Protein AF-A0A4Y2P5L2-F1 (afdb_monomer)

InterPro domains:
  IPR036397 Ribonuclease H superfamily [G3DSA:3.30.420.10] (77-124)
  IPR052709 Transposase-Methyltransferase Hybrid [PTHR46060] (3-117)

Nearest PDB structures (foldseek):
  5hoo-assembly1_B  TM=6.769E-01  e=4.464E-05  Drosophila mauritiana
  4r79-assembly1_B  TM=6.889E-01  e=8.439E-05  Drosophila mauritiana
  3hos-assembly1_B  TM=6.940E-01  e=1.160E-04  Drosophila mauritiana
  3hot-assembly1_A  TM=6.238E-01  e=1.595E-04  Drosophila mauritiana
  7s03-assembly1_A-2  TM=6.263E-01  e=5.348E-04  Homo sapiens

Solvent-accessible surface area (backbone atoms only — not comparable to full-atom values): 8299 Å² total; per-residue (Å²): 139,62,67,67,65,54,52,56,50,38,50,74,70,71,47,78,76,81,71,77,71,82,69,92,64,86,71,82,75,74,57,65,65,61,54,46,53,52,39,72,74,40,79,82,67,47,56,63,57,52,14,62,77,68,75,44,58,45,65,58,45,54,54,48,33,54,75,71,72,52,72,94,71,79,82,79,89,69,99,69,90,73,51,76,65,53,52,50,54,52,52,52,50,52,53,50,54,55,54,48,47,72,76,41,76,50,75,86,72,65,83,86,86,83,91,78,87,81,79,84,80,78,80,80,127

Radius of gyration: 29.63 Å; Cα contacts (8 Å, |Δi|>4): 37; chains: 1; bounding box: 70×53×73 Å

Mean predicted aligned error: 15.17 Å

Secondary structure (DSSP, 8-state):
--HHHHHHHHHHTT----S------------HHHHHHHHHH-TT--HHHHHHHTT--HHHHHHHHHHTT----PPPP-SSPPPHHHHHHHHHHHHHHHHHHHHS-GGGG----------------

Sequence (125 aa):
MIKVKVWFRKFKAGNFDIEVEPRSDRYIEVDCEQLKQIIDQDRNVSARTIALELDVCQKTIVDALKRINLTFMFNRWVPHELTAEDKLKRKAACLALFRDQRKEKIVDRIVTYDENMGVLQQYKS

Organism: Araneus ventricosus (NCBI:txid182803)

Foldseek 3Di:
DPVVVVVVVCVVVVNPDPDDDPPPDPPPDDDLVVLVVVCVVPVPDDLVNVCVVSVHDSVSSVVSCVVVVHDRDDDDDDPDDDDPVRVVVVVVVVVVVVVVCVVDVVVVVDDDDDDDDDDDDDPDD

pLDDT: mean 81.8, std 13.08, range [44.75, 97.56]

Structure (mmCIF, N/CA/C/O backbone):
data_AF-A0A4Y2P5L2-F1
#
_entry.id   AF-A0A4Y2P5L2-F1
#
loop_
_atom_site.group_PDB
_atom_site.id
_atom_site.type_symbol
_atom_site.label_atom_id
_atom_site.label_alt_id
_atom_site.label_comp_id
_atom_site.label_asym_id
_atom_site.label_entity_id
_atom_site.label_seq_id
_atom_site.pdbx_PDB_ins_code
_atom_site.Cartn_x
_atom_site.Cartn_y
_atom_site.Cartn_z
_atom_site.occupancy
_atom_site.B_iso_or_equiv
_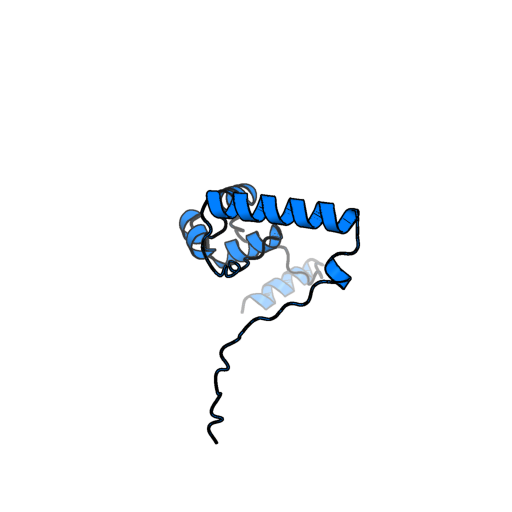atom_site.auth_seq_id
_atom_site.auth_comp_id
_atom_site.auth_asym_id
_atom_site.auth_atom_id
_atom_site.pdbx_PDB_model_num
ATOM 1 N N . MET A 1 1 ? -34.519 -10.231 37.744 1.00 47.19 1 MET A N 1
ATOM 2 C CA . MET A 1 1 ? -35.998 -10.142 37.840 1.00 47.19 1 MET A CA 1
ATOM 3 C C . MET A 1 1 ? -36.578 -8.806 37.315 1.00 47.19 1 MET A C 1
ATOM 5 O O . MET A 1 1 ? -37.588 -8.342 37.826 1.00 47.19 1 MET A O 1
ATOM 9 N N . ILE A 1 2 ? -35.979 -8.171 36.289 1.00 53.56 2 ILE A N 1
ATOM 10 C CA . ILE A 1 2 ? -36.397 -6.835 35.785 1.00 53.56 2 ILE A CA 1
ATOM 11 C C . ILE A 1 2 ? -37.098 -6.918 34.411 1.00 53.56 2 ILE A C 1
ATOM 13 O O . ILE A 1 2 ? -37.999 -6.135 34.132 1.00 53.56 2 ILE A O 1
ATOM 17 N N . LYS A 1 3 ? -36.774 -7.925 33.583 1.00 63.00 3 LYS A N 1
ATOM 18 C CA . LYS A 1 3 ? -37.297 -8.060 32.209 1.00 63.00 3 LYS A CA 1
ATOM 19 C C . LYS A 1 3 ? -38.826 -8.234 32.141 1.00 63.00 3 LYS A C 1
ATOM 21 O O . LYS A 1 3 ? -39.470 -7.546 31.361 1.00 63.00 3 LYS A O 1
ATOM 26 N N . VAL A 1 4 ? -39.419 -9.076 32.996 1.00 70.88 4 VAL A N 1
ATOM 27 C CA . VAL A 1 4 ? -40.869 -9.383 32.963 1.00 70.88 4 VAL A CA 1
ATOM 28 C C . VAL A 1 4 ? -41.731 -8.143 33.237 1.00 70.88 4 VAL A C 1
ATOM 30 O O . VAL A 1 4 ? -42.724 -7.920 32.553 1.00 70.88 4 VAL A O 1
ATOM 33 N N . LYS A 1 5 ? -41.327 -7.289 34.190 1.00 77.06 5 LYS A N 1
ATOM 34 C CA . LYS A 1 5 ? -42.076 -6.067 34.535 1.00 77.06 5 LYS A CA 1
ATOM 35 C C . LYS A 1 5 ? -42.071 -5.031 33.406 1.00 77.06 5 LYS A C 1
ATOM 37 O O . LYS A 1 5 ? -43.059 -4.323 33.238 1.00 77.06 5 LYS A O 1
ATOM 42 N N . VAL A 1 6 ? -40.979 -4.936 32.645 1.00 77.19 6 VAL A N 1
ATOM 43 C CA . VAL A 1 6 ? -40.849 -3.999 31.516 1.00 77.19 6 VAL A CA 1
ATOM 44 C C . VAL A 1 6 ? -41.720 -4.448 30.344 1.00 77.19 6 VAL A C 1
ATOM 46 O O . VAL A 1 6 ? -42.503 -3.651 29.833 1.00 77.19 6 VAL A O 1
ATOM 49 N N . TRP A 1 7 ? -41.661 -5.733 29.985 1.00 80.00 7 TRP A N 1
ATOM 50 C CA . TRP A 1 7 ? -42.497 -6.298 28.921 1.00 80.00 7 TRP A CA 1
ATOM 51 C C . TRP A 1 7 ? -43.989 -6.202 29.243 1.00 80.00 7 TRP A C 1
ATOM 53 O O . TRP A 1 7 ? -44.769 -5.762 28.405 1.00 80.00 7 TRP A O 1
ATOM 63 N N . PHE A 1 8 ? -44.386 -6.495 30.486 1.00 81.31 8 PHE A N 1
ATOM 64 C CA . PHE A 1 8 ? -45.785 -6.372 30.905 1.00 81.31 8 PHE A CA 1
ATOM 65 C C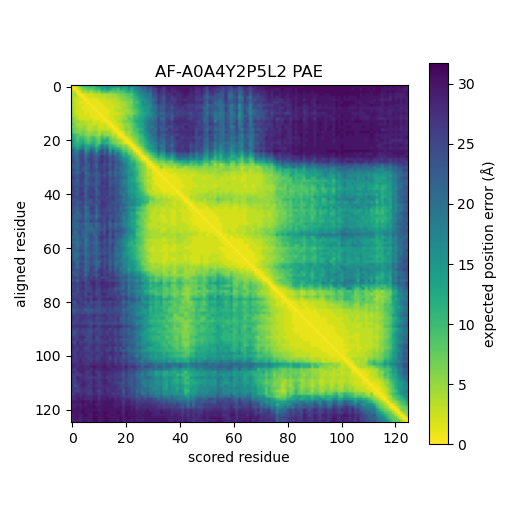 . PHE A 1 8 ? -46.329 -4.937 30.771 1.00 81.31 8 PHE A C 1
ATOM 67 O O . PHE A 1 8 ? -47.489 -4.740 30.416 1.00 81.31 8 PHE A O 1
ATOM 74 N N . ARG A 1 9 ? -45.488 -3.919 31.010 1.00 83.25 9 ARG A N 1
ATOM 75 C CA . ARG A 1 9 ? -45.854 -2.507 30.803 1.00 83.25 9 ARG A CA 1
ATOM 76 C C . ARG A 1 9 ? -45.968 -2.143 29.322 1.00 83.25 9 ARG A C 1
ATOM 78 O O . ARG A 1 9 ? -46.928 -1.467 28.969 1.00 83.25 9 ARG A O 1
ATOM 85 N N . LYS A 1 10 ? -45.040 -2.602 28.470 1.00 81.12 10 LYS A N 1
ATOM 86 C CA . LYS A 1 10 ? -45.089 -2.360 27.014 1.00 81.12 10 LYS A CA 1
ATOM 87 C C . LYS A 1 10 ? -46.356 -2.951 26.386 1.00 81.12 10 LYS A C 1
ATOM 89 O O . LYS A 1 10 ? -47.080 -2.231 25.705 1.00 81.12 10 LYS A O 1
ATOM 94 N N . PHE A 1 11 ? -46.703 -4.190 26.743 1.00 83.94 11 PHE A N 1
ATOM 95 C CA . PHE A 1 11 ? -47.934 -4.828 26.269 1.00 83.94 11 PHE A CA 1
ATOM 96 C C . PHE A 1 11 ? -49.204 -4.114 26.748 1.00 83.94 11 PHE A C 1
ATOM 98 O O . PHE A 1 11 ? -50.132 -3.929 25.966 1.00 83.94 11 PHE A O 1
ATOM 105 N N . LYS A 1 12 ? -49.249 -3.640 28.004 1.00 86.56 12 LYS A N 1
ATOM 106 C CA . LYS A 1 12 ? -50.377 -2.825 28.495 1.00 86.56 12 LYS A CA 1
ATOM 107 C C . LYS A 1 12 ? -50.534 -1.490 27.763 1.00 86.56 12 LYS A C 1
ATOM 109 O O . LYS A 1 12 ? -51.647 -0.984 27.692 1.00 86.56 12 LYS A O 1
ATOM 114 N N . ALA A 1 13 ? -49.445 -0.925 27.251 1.00 86.81 13 ALA A N 1
ATOM 115 C CA . ALA A 1 13 ? -49.456 0.302 26.460 1.00 86.81 13 ALA A CA 1
ATOM 116 C C . ALA A 1 13 ? -49.810 0.064 24.977 1.00 86.81 13 ALA A C 1
ATOM 118 O O . ALA A 1 13 ? -49.751 1.001 24.189 1.00 86.81 13 ALA A O 1
ATOM 119 N N . GLY A 1 14 ? -50.158 -1.171 24.587 1.00 84.81 14 GLY A N 1
ATOM 120 C CA . GLY A 1 14 ? -50.476 -1.523 23.200 1.00 84.81 14 GLY A CA 1
ATOM 121 C C . GLY A 1 14 ? -49.254 -1.582 22.279 1.00 84.81 14 GLY A C 1
ATOM 122 O O . GLY A 1 14 ? -49.414 -1.688 21.067 1.00 84.81 14 GLY A O 1
ATOM 123 N N . ASN A 1 15 ? -48.039 -1.523 22.837 1.00 78.38 15 ASN A N 1
ATOM 124 C CA . ASN A 1 15 ? -46.807 -1.703 22.085 1.00 78.38 15 ASN A CA 1
ATOM 125 C C . ASN A 1 15 ? -46.455 -3.198 22.052 1.00 78.38 15 ASN A C 1
ATOM 127 O O . ASN A 1 15 ? -45.974 -3.759 23.041 1.00 78.38 15 ASN A O 1
ATOM 131 N N . PHE A 1 16 ? -46.736 -3.821 20.909 1.00 81.88 16 PHE A N 1
ATOM 132 C CA . PHE A 1 16 ? -46.424 -5.221 20.612 1.00 81.88 16 PHE A CA 1
ATOM 133 C C . PHE A 1 16 ? -45.152 -5.376 19.779 1.00 81.88 16 PHE A C 1
ATOM 135 O O . PHE A 1 16 ? -44.864 -6.481 19.328 1.00 81.88 16 PHE A O 1
ATOM 142 N N . ASP A 1 17 ? -44.413 -4.287 19.562 1.00 77.75 17 ASP A N 1
ATOM 143 C CA . ASP A 1 17 ? -43.162 -4.336 18.830 1.00 77.75 17 ASP A CA 1
ATOM 144 C C . ASP A 1 17 ? -42.134 -5.160 19.617 1.00 77.75 17 ASP A C 1
ATOM 146 O O . ASP A 1 17 ? -41.854 -4.913 20.797 1.00 77.75 17 ASP A O 1
ATOM 150 N N . ILE A 1 18 ? -41.638 -6.205 18.962 1.00 71.88 18 ILE A N 1
ATOM 151 C CA . ILE A 1 18 ? -40.662 -7.153 19.507 1.00 71.88 18 ILE A CA 1
ATOM 152 C C . ILE A 1 18 ? -39.246 -6.692 19.143 1.00 71.88 18 ILE A C 1
ATOM 154 O O . ILE A 1 18 ? -38.275 -7.142 19.762 1.00 71.88 18 ILE A O 1
ATOM 158 N N . GLU A 1 19 ? -39.127 -5.771 18.183 1.00 71.88 19 GLU A N 1
ATOM 159 C CA . GLU A 1 19 ? -37.852 -5.214 17.778 1.00 71.88 19 GLU A CA 1
ATOM 160 C C . GLU A 1 19 ? -37.212 -4.455 18.940 1.00 71.88 19 GLU A C 1
ATOM 162 O O . GLU A 1 19 ? -37.844 -3.745 19.734 1.00 71.88 19 GLU A O 1
ATOM 167 N N . VAL A 1 20 ? -35.907 -4.657 19.087 1.00 60.41 20 VAL A N 1
ATOM 168 C CA . VAL A 1 20 ? -35.138 -3.965 20.112 1.00 60.41 20 VAL A CA 1
ATOM 169 C C . VAL A 1 20 ? -35.026 -2.512 19.670 1.00 60.41 20 VAL A C 1
ATOM 171 O O . VAL A 1 20 ? -34.272 -2.215 18.749 1.00 60.41 20 VAL A O 1
ATOM 174 N N . GLU A 1 21 ? -35.764 -1.617 20.338 1.00 64.31 21 GLU A N 1
ATOM 175 C CA . GLU A 1 21 ? -35.592 -0.167 20.181 1.00 64.31 21 GLU A CA 1
ATOM 176 C C . GLU A 1 21 ? -34.096 0.162 20.162 1.00 64.31 21 GLU A C 1
ATOM 178 O O . GLU A 1 21 ? -33.363 -0.346 21.028 1.00 64.31 21 GLU A O 1
ATOM 183 N N . PRO A 1 22 ? -33.634 0.976 19.193 1.00 56.00 22 PRO A N 1
ATOM 184 C CA . PRO A 1 22 ? -32.227 1.296 19.071 1.00 56.00 22 PRO A CA 1
ATOM 185 C C . PRO A 1 22 ? -31.776 1.867 20.406 1.00 56.00 22 PRO A C 1
ATOM 187 O O . PRO A 1 22 ? -32.254 2.906 20.869 1.00 56.00 22 PRO A O 1
ATOM 190 N N . ARG A 1 23 ? -30.902 1.120 21.080 1.00 58.09 23 ARG A N 1
ATOM 191 C CA . ARG A 1 23 ? -30.319 1.587 22.326 1.00 58.09 23 ARG A CA 1
ATOM 192 C C . ARG A 1 23 ? -29.587 2.873 21.990 1.00 58.09 23 ARG A C 1
ATOM 194 O O . ARG A 1 23 ? -28.873 2.934 2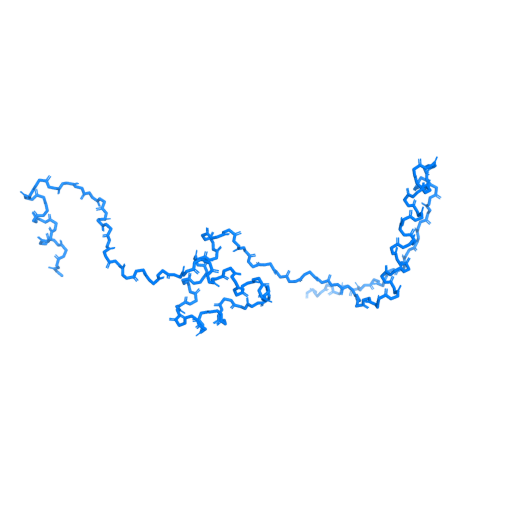0.992 1.00 58.09 23 ARG A O 1
ATOM 201 N N . SER A 1 24 ? -29.743 3.884 22.840 1.00 53.41 24 SER A N 1
ATOM 202 C CA . SER A 1 24 ? -28.802 5.001 22.912 1.00 53.41 24 SER A CA 1
ATOM 203 C C . SER A 1 24 ? -27.462 4.459 23.422 1.00 53.41 24 SER A C 1
ATOM 205 O O . SER A 1 24 ? -27.025 4.758 24.533 1.00 53.41 24 SER A O 1
ATOM 207 N N . ASP A 1 25 ? -26.837 3.593 22.635 1.00 47.59 25 ASP A N 1
ATOM 208 C CA . ASP A 1 25 ? -25.475 3.169 22.839 1.00 47.59 25 ASP A CA 1
ATOM 209 C C . ASP A 1 25 ? -24.613 4.361 22.444 1.00 47.59 25 ASP A C 1
ATOM 211 O O . ASP A 1 25 ? -24.799 4.971 21.390 1.00 47.59 25 ASP A O 1
ATOM 215 N N . ARG A 1 26 ? -23.674 4.722 23.316 1.00 46.09 26 ARG A N 1
ATOM 216 C CA . ARG A 1 26 ? -22.583 5.623 22.958 1.00 46.09 26 ARG A CA 1
ATOM 217 C C . ARG A 1 26 ? -21.762 4.923 21.877 1.00 46.09 26 ARG A C 1
ATOM 219 O O . ARG A 1 26 ? -20.787 4.242 22.184 1.00 46.09 26 ARG A O 1
ATOM 226 N N . TYR A 1 27 ? -22.181 5.036 20.624 1.00 49.72 27 TYR A N 1
ATOM 227 C CA . TYR A 1 27 ? -21.315 4.745 19.500 1.00 49.72 27 TYR A CA 1
ATOM 228 C C . TYR A 1 27 ? -20.201 5.781 19.572 1.00 49.72 27 TYR A C 1
ATOM 230 O O . TYR A 1 27 ? -20.435 6.969 19.371 1.00 49.72 27 TYR A O 1
ATOM 238 N N . ILE A 1 28 ? -18.997 5.337 19.931 1.00 57.44 28 ILE A N 1
ATOM 239 C CA . ILE A 1 28 ? -17.800 6.115 19.638 1.00 57.44 28 ILE A CA 1
ATOM 240 C C . ILE A 1 28 ? -17.691 6.055 18.119 1.00 57.44 28 ILE A C 1
ATOM 242 O O . ILE A 1 28 ? -17.248 5.054 17.550 1.00 57.44 28 ILE A O 1
ATOM 246 N N . GLU A 1 29 ? -18.259 7.062 17.466 1.00 67.31 29 GLU A N 1
ATOM 247 C CA . GLU A 1 29 ? -18.193 7.202 16.026 1.00 67.31 29 GLU A CA 1
ATOM 248 C C . GLU A 1 29 ? -16.747 7.533 15.675 1.00 67.31 29 GLU A C 1
ATOM 250 O O . GLU A 1 29 ? -16.257 8.628 15.934 1.00 67.31 29 GLU A O 1
ATOM 255 N N . VAL A 1 30 ? -16.035 6.533 15.161 1.00 72.25 30 VAL A N 1
ATOM 256 C CA . VAL A 1 30 ? -14.725 6.756 14.558 1.00 72.25 30 VAL A CA 1
ATOM 257 C C . VAL A 1 30 ? -14.971 7.532 13.275 1.00 72.25 30 VAL A C 1
ATOM 259 O O . VAL A 1 30 ? -15.661 7.035 12.378 1.00 72.25 30 VAL A O 1
ATOM 262 N N . ASP A 1 31 ? -14.416 8.739 13.203 1.00 82.19 31 ASP A N 1
ATOM 263 C CA . ASP A 1 31 ? -14.462 9.549 11.995 1.00 82.19 31 ASP A CA 1
ATOM 264 C C . ASP A 1 31 ? -13.790 8.778 10.850 1.00 82.19 31 ASP A C 1
ATOM 266 O O . ASP A 1 31 ? -12.594 8.471 10.866 1.00 82.19 31 ASP A O 1
ATOM 270 N N . CYS A 1 32 ? -14.601 8.419 9.857 1.00 81.44 32 CYS A N 1
ATOM 271 C CA . CYS A 1 32 ? -14.153 7.656 8.704 1.00 81.44 32 CYS A CA 1
ATOM 272 C C . CYS A 1 32 ? -13.156 8.453 7.850 1.00 81.44 32 CYS A C 1
ATOM 274 O O . CYS A 1 32 ? -12.326 7.834 7.188 1.00 81.44 32 CYS A O 1
ATOM 276 N N . GLU A 1 33 ? -13.208 9.788 7.864 1.00 84.25 33 GLU A N 1
ATOM 277 C CA . GLU A 1 33 ? -12.242 10.627 7.150 1.00 84.25 33 GLU A CA 1
ATOM 278 C C . GLU A 1 33 ? -10.897 10.665 7.875 1.00 84.25 33 GLU A C 1
ATOM 280 O O . GLU A 1 33 ? -9.858 10.463 7.245 1.00 84.25 33 GLU A O 1
ATOM 285 N N . GLN A 1 34 ? -10.901 10.794 9.205 1.00 85.81 34 GLN A N 1
ATOM 286 C CA . GLN A 1 34 ? -9.680 10.678 10.006 1.00 85.81 34 GLN A CA 1
ATOM 287 C C . GLN A 1 34 ? -9.017 9.302 9.828 1.00 85.81 34 GLN A C 1
ATOM 289 O O . GLN A 1 34 ? -7.805 9.211 9.632 1.00 85.81 34 GLN A O 1
ATOM 294 N N . LEU A 1 35 ? -9.810 8.225 9.825 1.00 87.06 35 LEU A N 1
ATOM 295 C CA . LEU A 1 35 ? -9.307 6.868 9.604 1.00 87.06 35 LEU A CA 1
ATOM 296 C C . LEU A 1 35 ? -8.673 6.701 8.213 1.00 87.06 35 LEU A C 1
ATOM 298 O O . LEU A 1 35 ? -7.628 6.064 8.095 1.00 87.06 35 LEU A O 1
ATOM 302 N N . LYS A 1 36 ? -9.266 7.288 7.164 1.00 87.25 36 LYS A N 1
ATOM 303 C CA . LYS A 1 36 ? -8.680 7.284 5.813 1.00 87.25 36 LYS A CA 1
ATOM 304 C C . LYS A 1 36 ? -7.358 8.040 5.767 1.00 87.25 36 LYS A C 1
ATOM 306 O O . LYS A 1 36 ? -6.406 7.518 5.204 1.00 87.25 36 LYS A O 1
ATOM 311 N N . GLN A 1 37 ? -7.274 9.212 6.399 1.00 88.69 37 GLN A N 1
ATOM 312 C CA . GLN A 1 37 ? -6.035 9.997 6.434 1.00 88.69 37 GLN A CA 1
ATOM 313 C C . GLN A 1 37 ? -4.876 9.218 7.064 1.00 88.69 37 GLN A C 1
ATOM 315 O O . GLN A 1 37 ? -3.770 9.246 6.531 1.00 88.69 37 GLN A O 1
ATOM 320 N N . ILE A 1 38 ? -5.128 8.490 8.157 1.00 88.06 38 ILE A N 1
ATOM 321 C CA . ILE A 1 38 ? -4.103 7.661 8.810 1.00 88.06 38 ILE A CA 1
ATOM 322 C C . ILE A 1 38 ? -3.627 6.540 7.867 1.00 88.06 38 ILE A C 1
ATOM 324 O O . ILE A 1 38 ? -2.429 6.295 7.742 1.00 88.06 38 ILE A O 1
ATOM 328 N N . ILE A 1 39 ? -4.552 5.893 7.151 1.00 87.19 39 ILE A N 1
ATOM 329 C CA . ILE A 1 39 ? -4.233 4.803 6.212 1.00 87.19 39 ILE A CA 1
ATOM 330 C C . ILE A 1 39 ? -3.520 5.314 4.951 1.00 87.19 39 ILE A C 1
ATOM 332 O O . ILE A 1 39 ? -2.651 4.622 4.419 1.00 87.19 39 ILE A O 1
ATOM 336 N N . ASP A 1 40 ? -3.874 6.504 4.464 1.00 87.50 40 ASP A N 1
ATOM 337 C CA . ASP A 1 40 ? -3.232 7.129 3.303 1.00 87.50 40 ASP A CA 1
ATOM 338 C C . ASP A 1 40 ? -1.802 7.589 3.621 1.00 87.50 40 ASP A C 1
ATOM 340 O O . ASP A 1 40 ? -0.943 7.576 2.737 1.00 87.50 40 ASP A O 1
ATOM 344 N N . GLN A 1 41 ? -1.528 7.962 4.876 1.00 89.62 41 GLN A N 1
ATOM 345 C CA . GLN A 1 41 ? -0.178 8.281 5.349 1.00 89.62 41 GLN A CA 1
ATOM 346 C C . GLN A 1 41 ? 0.699 7.030 5.471 1.00 89.62 41 GLN A C 1
ATOM 348 O O . GLN A 1 41 ? 1.821 7.021 4.963 1.00 89.62 41 GLN A O 1
ATOM 353 N N . ASP A 1 42 ? 0.196 5.972 6.113 1.00 86.69 42 ASP A N 1
ATOM 354 C CA . ASP A 1 42 ? 0.881 4.682 6.191 1.00 86.69 42 ASP A CA 1
ATOM 355 C C . ASP A 1 42 ? -0.095 3.513 6.036 1.00 86.69 42 ASP A C 1
ATOM 357 O O . ASP A 1 42 ? -0.829 3.128 6.949 1.00 86.69 42 ASP A O 1
ATOM 361 N N . ARG A 1 43 ? -0.026 2.862 4.874 1.00 83.62 43 ARG A N 1
ATOM 362 C CA . ARG A 1 43 ? -0.876 1.714 4.547 1.00 83.62 43 ARG A CA 1
ATOM 363 C C . ARG A 1 43 ? -0.563 0.466 5.385 1.00 83.62 43 ARG A C 1
ATOM 365 O O . ARG A 1 43 ? -1.367 -0.464 5.400 1.00 83.62 43 ARG A O 1
ATOM 372 N N . ASN A 1 44 ? 0.590 0.423 6.056 1.00 85.00 44 ASN A N 1
ATOM 373 C CA . ASN A 1 44 ? 1.025 -0.709 6.876 1.00 85.00 44 ASN A CA 1
ATOM 374 C C . ASN A 1 44 ? 0.663 -0.561 8.360 1.00 85.00 44 ASN A C 1
ATOM 376 O O . ASN A 1 44 ? 0.973 -1.459 9.151 1.00 85.00 44 ASN A O 1
ATOM 380 N N . VAL A 1 45 ? 0.011 0.537 8.749 1.00 87.88 45 VAL A N 1
ATOM 381 C CA . VAL A 1 45 ? -0.377 0.771 10.139 1.00 87.88 45 VAL A CA 1
ATOM 382 C C . VAL A 1 45 ? -1.325 -0.326 10.638 1.00 87.88 45 VAL A C 1
ATOM 384 O O . VAL A 1 45 ? -2.260 -0.762 9.959 1.00 87.88 45 VAL A O 1
ATOM 387 N N . SER A 1 46 ? -1.081 -0.811 11.855 1.00 87.38 46 SER A N 1
ATOM 388 C CA . SER A 1 46 ? -1.922 -1.850 12.445 1.00 87.38 46 SER A CA 1
ATOM 389 C C . SER A 1 46 ? -3.201 -1.251 13.038 1.00 87.38 46 SER A C 1
ATOM 391 O O . SER A 1 46 ? -3.178 -0.172 13.631 1.00 87.38 46 SER A O 1
ATOM 393 N N . ALA A 1 47 ? -4.310 -1.998 12.999 1.00 88.25 47 ALA A N 1
ATOM 394 C CA . ALA A 1 47 ? -5.553 -1.591 13.666 1.00 88.25 47 ALA A CA 1
ATOM 395 C C . ALA A 1 47 ? -5.374 -1.357 15.180 1.00 88.25 47 ALA A C 1
ATOM 397 O O . ALA A 1 47 ? -6.131 -0.602 15.780 1.00 88.25 47 ALA A O 1
ATOM 398 N N . ARG A 1 48 ? -4.375 -1.999 15.805 1.00 89.00 48 ARG A N 1
ATOM 399 C CA . ARG A 1 48 ? -4.028 -1.785 17.216 1.00 89.00 48 ARG A CA 1
ATOM 400 C C . ARG A 1 48 ? -3.330 -0.442 17.432 1.00 89.00 48 ARG A C 1
ATOM 402 O O . ARG A 1 48 ? -3.605 0.207 18.430 1.00 89.00 48 ARG A O 1
ATOM 409 N N . THR A 1 49 ? -2.458 -0.037 16.513 1.00 89.81 49 THR A N 1
ATOM 410 C CA . THR A 1 49 ? -1.786 1.269 16.553 1.00 89.81 49 THR A CA 1
ATOM 411 C C . THR A 1 49 ? -2.810 2.389 16.398 1.00 89.81 49 THR A C 1
ATOM 413 O O . THR A 1 49 ? -2.880 3.259 17.256 1.00 89.81 49 THR A O 1
ATOM 416 N N . ILE A 1 50 ? -3.694 2.282 15.399 1.00 88.88 50 ILE A N 1
ATOM 417 C CA . ILE A 1 50 ? -4.782 3.250 15.185 1.00 88.88 50 ILE A CA 1
ATOM 418 C C . ILE A 1 50 ? -5.691 3.341 16.419 1.00 88.88 50 ILE A C 1
ATOM 420 O O . ILE A 1 50 ? -6.081 4.424 16.837 1.00 88.88 50 ILE A O 1
ATOM 424 N N . ALA A 1 51 ? -6.029 2.200 17.024 1.00 89.00 51 ALA A N 1
ATOM 425 C CA . ALA A 1 51 ? -6.860 2.157 18.224 1.00 89.00 51 ALA A CA 1
ATOM 426 C C . ALA A 1 51 ? -6.237 2.916 19.408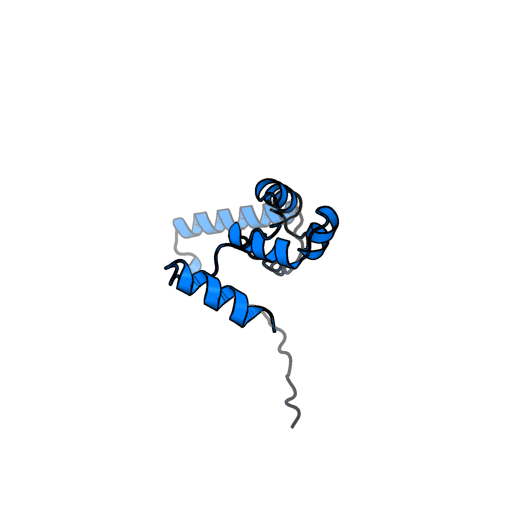 1.00 89.00 51 ALA A C 1
ATOM 428 O O . ALA A 1 51 ? -6.955 3.579 20.146 1.00 89.00 51 ALA A O 1
ATOM 429 N N . LEU A 1 52 ? -4.911 2.839 19.568 1.00 89.19 52 LEU A N 1
ATOM 430 C CA . LEU A 1 52 ? -4.184 3.587 20.595 1.00 89.19 52 LEU A CA 1
ATOM 431 C C . LEU A 1 52 ? -4.134 5.087 20.286 1.00 89.19 52 LEU A C 1
ATOM 433 O O . LEU A 1 52 ? -4.300 5.889 21.197 1.00 89.19 52 LEU A O 1
ATOM 437 N N . GLU A 1 53 ? -3.924 5.466 19.024 1.00 87.56 53 GLU A N 1
ATOM 438 C CA . GLU A 1 53 ? -3.884 6.875 18.603 1.00 87.56 53 GLU A CA 1
ATOM 439 C C . GLU A 1 53 ? -5.239 7.572 18.745 1.00 87.56 53 GLU A C 1
ATOM 441 O O . GLU A 1 53 ? -5.300 8.734 19.140 1.00 87.56 53 GLU A O 1
ATOM 446 N N . LEU A 1 54 ? -6.324 6.858 18.442 1.00 85.06 54 LEU A N 1
ATOM 447 C CA . LEU A 1 54 ? -7.688 7.381 18.507 1.00 85.06 54 LEU A CA 1
ATOM 448 C C . LEU A 1 54 ? -8.367 7.151 19.868 1.00 85.06 54 LEU A C 1
ATOM 450 O O . LEU A 1 54 ? -9.526 7.523 20.025 1.00 85.06 54 LEU A O 1
ATOM 454 N N . ASP A 1 55 ? -7.674 6.534 20.833 1.00 85.94 55 ASP A N 1
ATOM 455 C CA . ASP A 1 55 ? -8.210 6.126 22.145 1.00 85.94 55 ASP A CA 1
ATOM 456 C C . ASP A 1 55 ? -9.549 5.364 22.045 1.00 85.94 55 ASP A C 1
ATOM 458 O O . ASP A 1 55 ? -10.516 5.589 22.776 1.00 85.94 55 ASP A O 1
ATOM 462 N N . VAL A 1 56 ? -9.626 4.439 21.087 1.00 86.19 56 VAL A N 1
ATOM 463 C CA . VAL A 1 56 ? -10.806 3.599 20.856 1.00 86.19 56 VAL A CA 1
ATOM 464 C C . VAL A 1 56 ? -10.458 2.125 20.951 1.00 86.19 56 VAL A C 1
ATOM 466 O O . VAL A 1 56 ? -9.311 1.705 20.823 1.00 86.19 56 VAL A O 1
ATOM 469 N N . CYS A 1 57 ? -11.468 1.277 21.140 1.00 86.44 57 CYS A N 1
ATOM 470 C CA . CYS A 1 57 ? -11.216 -0.155 21.140 1.00 86.44 57 CYS A CA 1
ATOM 471 C C . CYS A 1 57 ? -10.863 -0.652 19.723 1.00 86.44 57 CYS A C 1
ATOM 473 O O . CYS A 1 57 ? -11.459 -0.236 18.727 1.00 86.44 57 CYS A O 1
ATOM 475 N N . GLN A 1 58 ? -9.932 -1.609 19.632 1.00 87.50 58 GLN A N 1
ATOM 476 C CA . GLN A 1 58 ? -9.500 -2.203 18.358 1.00 87.50 58 GLN A CA 1
ATOM 477 C C . GLN A 1 58 ? -10.675 -2.746 17.532 1.00 87.50 58 GLN A C 1
ATOM 479 O O . GLN A 1 58 ? -10.663 -2.670 16.305 1.00 87.50 58 GLN A O 1
ATOM 484 N N . LYS A 1 59 ? -11.710 -3.273 18.198 1.00 86.88 59 LYS A N 1
ATOM 485 C CA . LYS A 1 59 ? -12.910 -3.785 17.532 1.00 86.88 59 LYS A CA 1
ATOM 486 C C . LYS A 1 59 ? -13.644 -2.683 16.764 1.00 86.88 59 LYS A C 1
ATOM 488 O O . LYS A 1 59 ? -14.032 -2.919 15.626 1.00 86.88 59 LYS A O 1
ATOM 493 N N . THR A 1 60 ? -13.745 -1.481 17.334 1.00 87.25 60 THR A N 1
ATOM 494 C CA . THR A 1 60 ? -14.356 -0.325 16.665 1.00 87.25 60 THR A CA 1
ATOM 495 C C . THR A 1 60 ? -13.590 0.049 15.398 1.00 87.25 60 THR A C 1
ATOM 497 O O . THR A 1 60 ? -14.218 0.297 14.375 1.00 87.25 60 THR A O 1
ATOM 500 N N . ILE A 1 61 ? -12.251 0.012 15.419 1.00 88.88 61 ILE A N 1
ATOM 501 C CA . ILE A 1 61 ? -11.430 0.249 14.218 1.00 88.88 61 ILE A CA 1
ATOM 502 C C . ILE A 1 61 ? -11.681 -0.820 13.157 1.00 88.88 61 ILE A C 1
ATOM 504 O O . ILE A 1 61 ? -11.880 -0.492 11.994 1.00 88.88 61 ILE A O 1
ATOM 508 N N . VAL A 1 62 ? -11.714 -2.099 13.538 1.00 88.44 62 VAL A N 1
ATOM 509 C CA . VAL A 1 62 ? -11.979 -3.194 12.590 1.00 88.44 62 VAL A CA 1
ATOM 510 C C . VAL A 1 62 ? -13.368 -3.066 11.959 1.00 88.44 62 VAL A C 1
ATOM 512 O O . VAL A 1 62 ? -13.519 -3.289 10.758 1.00 88.44 62 VAL A O 1
ATOM 515 N N . ASP A 1 63 ? -14.379 -2.689 12.740 1.00 87.38 63 ASP A N 1
ATOM 516 C CA . ASP A 1 63 ? -15.739 -2.490 12.238 1.00 87.38 63 ASP A CA 1
ATOM 517 C C . ASP A 1 63 ? -15.842 -1.225 11.361 1.00 87.38 63 ASP A C 1
ATOM 519 O O . ASP A 1 63 ? -16.515 -1.244 10.328 1.00 87.38 63 ASP A O 1
ATOM 523 N N . ALA A 1 64 ? -15.112 -0.157 11.697 1.00 87.06 64 ALA A N 1
ATOM 524 C CA . ALA A 1 64 ? -15.000 1.048 10.874 1.00 87.06 64 ALA A CA 1
ATOM 525 C C . ALA A 1 64 ? -14.289 0.775 9.537 1.00 87.06 64 ALA A C 1
ATOM 527 O O . ALA A 1 64 ? -14.793 1.182 8.493 1.00 87.06 64 ALA A O 1
ATOM 528 N N . LEU A 1 65 ? -13.188 0.013 9.538 1.00 88.44 65 LEU A N 1
ATOM 529 C CA . LEU A 1 65 ? -12.479 -0.427 8.327 1.00 88.44 65 LEU A CA 1
ATOM 530 C C . LEU A 1 65 ? -13.406 -1.200 7.376 1.00 88.44 65 LEU A C 1
ATOM 532 O O . LEU A 1 65 ? -13.415 -0.950 6.170 1.00 88.44 65 LEU A O 1
ATOM 536 N N . LYS A 1 66 ? -14.252 -2.085 7.921 1.00 86.88 66 LYS A N 1
ATOM 537 C CA . LYS A 1 66 ? -15.275 -2.793 7.137 1.00 86.88 66 LYS A CA 1
ATOM 538 C C . LYS A 1 66 ? -16.325 -1.842 6.561 1.00 86.88 66 LYS A C 1
ATOM 540 O O . LYS A 1 66 ? -16.696 -2.010 5.405 1.00 86.88 66 LYS A O 1
ATOM 545 N N . ARG A 1 67 ? -16.776 -0.833 7.321 1.00 85.62 67 ARG A N 1
ATOM 546 C CA . ARG A 1 67 ? -17.724 0.193 6.832 1.00 85.62 67 ARG A CA 1
ATOM 547 C C . ARG A 1 67 ? -17.173 0.978 5.639 1.00 85.62 67 ARG A C 1
ATOM 549 O O . ARG A 1 67 ? -17.942 1.323 4.750 1.00 85.62 67 ARG A O 1
ATOM 556 N N . ILE A 1 68 ? -15.865 1.234 5.603 1.00 85.56 68 ILE A N 1
ATOM 557 C CA . ILE A 1 68 ? -15.194 1.926 4.487 1.00 85.56 68 ILE A CA 1
ATOM 558 C C . ILE A 1 68 ? -14.666 0.974 3.398 1.00 85.56 68 ILE A C 1
ATOM 560 O O . ILE A 1 68 ? -13.933 1.411 2.515 1.00 85.56 68 ILE A O 1
ATOM 564 N N . ASN A 1 69 ? -15.050 -0.309 3.426 1.00 85.06 69 ASN A N 1
ATOM 565 C CA . ASN A 1 69 ? -14.621 -1.347 2.477 1.00 85.06 69 ASN A CA 1
ATOM 566 C C . ASN A 1 69 ? -13.094 -1.522 2.367 1.00 85.06 69 ASN A C 1
ATOM 568 O O . ASN A 1 69 ? -12.583 -1.937 1.326 1.00 85.06 69 ASN A O 1
ATOM 572 N N . LEU A 1 70 ? -12.353 -1.239 3.441 1.00 82.69 70 LEU A N 1
ATOM 573 C CA . LEU A 1 70 ? -10.922 -1.507 3.509 1.00 82.69 70 LEU A CA 1
ATOM 574 C C . LEU A 1 70 ? -10.665 -2.817 4.248 1.00 82.69 70 LEU A C 1
ATOM 576 O O . LEU A 1 70 ? -11.002 -2.989 5.419 1.00 82.69 70 LEU A O 1
ATOM 580 N N . THR A 1 71 ? -10.017 -3.747 3.555 1.00 77.62 71 THR A N 1
ATOM 581 C CA . THR A 1 71 ? -9.500 -4.986 4.135 1.00 77.62 71 THR A CA 1
ATOM 582 C C . THR A 1 71 ? -7.986 -4.923 4.206 1.00 77.62 71 THR A C 1
ATOM 584 O O . THR A 1 71 ? -7.328 -4.600 3.215 1.00 77.62 71 THR A O 1
ATOM 587 N N . PHE A 1 72 ? -7.42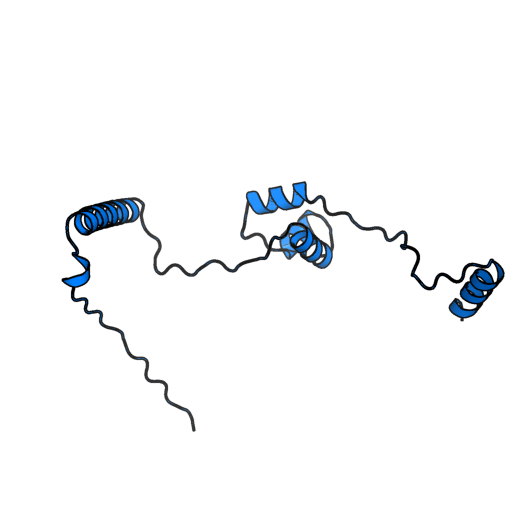6 -5.274 5.362 1.00 73.19 72 PHE A N 1
ATOM 588 C CA . PHE A 1 72 ? -5.984 -5.412 5.508 1.00 73.19 72 PHE A CA 1
ATOM 589 C C . PHE A 1 72 ? -5.485 -6.536 4.592 1.00 73.19 72 PHE A C 1
ATOM 591 O O . PHE A 1 72 ? -5.941 -7.675 4.699 1.00 73.19 72 PHE A O 1
ATOM 598 N N . MET A 1 73 ? -4.560 -6.214 3.691 1.00 75.56 73 MET A N 1
ATOM 599 C CA . MET A 1 73 ? -3.860 -7.202 2.877 1.00 75.56 73 MET A CA 1
ATOM 600 C C . MET A 1 73 ? -2.404 -7.242 3.313 1.00 75.56 73 MET A C 1
ATOM 602 O O . MET A 1 73 ? -1.771 -6.200 3.456 1.00 75.56 73 MET A O 1
ATOM 606 N N . PHE A 1 74 ? -1.870 -8.445 3.509 1.00 72.62 74 PHE A N 1
ATOM 607 C CA . PHE A 1 74 ? -0.445 -8.607 3.761 1.00 72.62 74 PHE A CA 1
ATOM 608 C C . PHE A 1 74 ? 0.364 -8.100 2.567 1.00 72.62 74 PHE A C 1
ATOM 610 O O . PHE A 1 74 ? -0.034 -8.268 1.410 1.00 72.62 74 PHE A O 1
ATOM 617 N N . ASN A 1 75 ? 1.522 -7.506 2.857 1.00 77.88 75 ASN A N 1
ATOM 618 C CA . ASN A 1 75 ? 2.454 -7.093 1.820 1.00 77.88 75 ASN A CA 1
ATOM 619 C C . ASN A 1 75 ? 2.847 -8.295 0.960 1.00 77.88 75 ASN A C 1
ATOM 621 O O . ASN A 1 75 ? 3.181 -9.370 1.461 1.00 77.88 75 ASN A O 1
ATOM 625 N N . ARG A 1 76 ? 2.792 -8.108 -0.360 1.00 82.50 76 ARG A N 1
ATOM 626 C CA . ARG A 1 76 ? 3.214 -9.126 -1.320 1.00 82.50 76 ARG A CA 1
ATOM 627 C C . ARG A 1 76 ? 4.723 -9.326 -1.192 1.00 82.50 76 ARG A C 1
ATOM 629 O O . ARG A 1 76 ? 5.470 -8.353 -1.229 1.00 82.50 76 ARG A O 1
ATOM 636 N N . TRP A 1 77 ? 5.165 -10.578 -1.091 1.00 87.25 77 TRP A N 1
ATOM 637 C CA . TRP A 1 77 ? 6.591 -10.895 -1.094 1.00 87.25 77 TRP A CA 1
ATOM 638 C C . TRP A 1 77 ? 7.231 -10.487 -2.428 1.00 87.25 77 TRP A C 1
ATOM 640 O O . TRP A 1 77 ? 6.704 -10.797 -3.502 1.00 87.25 77 TRP A O 1
ATOM 650 N N . VAL A 1 78 ? 8.359 -9.781 -2.350 1.00 85.00 78 VAL A N 1
ATOM 651 C CA . VAL A 1 78 ? 9.153 -9.339 -3.501 1.00 85.00 78 VAL A CA 1
ATOM 652 C C . VAL A 1 78 ? 10.518 -10.035 -3.424 1.00 85.00 78 VAL A C 1
ATOM 654 O O . VAL A 1 78 ? 11.175 -9.903 -2.394 1.00 85.00 78 VAL A O 1
ATOM 657 N N . PRO A 1 79 ? 10.965 -10.755 -4.475 1.00 87.31 79 PRO A N 1
ATOM 658 C CA . PRO A 1 79 ? 12.180 -11.570 -4.404 1.00 87.31 79 PRO A CA 1
ATOM 659 C C . PRO A 1 79 ? 13.469 -10.804 -4.106 1.00 87.31 79 PRO A C 1
ATOM 661 O O . PRO A 1 79 ? 14.366 -11.332 -3.460 1.00 87.31 79 PRO A O 1
ATOM 664 N N . HIS A 1 80 ? 13.581 -9.577 -4.610 1.00 87.19 80 HIS A N 1
ATOM 665 C CA . HIS A 1 80 ? 14.738 -8.716 -4.402 1.00 87.19 80 HIS A CA 1
ATOM 666 C C . HIS A 1 80 ? 14.329 -7.250 -4.517 1.00 87.19 80 HIS A C 1
ATOM 668 O O . HIS A 1 80 ? 13.439 -6.892 -5.298 1.00 87.19 80 HIS A O 1
ATOM 674 N N . GLU A 1 81 ? 15.009 -6.397 -3.761 1.00 92.25 81 GLU A N 1
ATOM 675 C CA . GLU A 1 81 ? 14.888 -4.954 -3.905 1.00 92.25 81 GLU A CA 1
ATOM 676 C C . GLU A 1 81 ? 15.649 -4.497 -5.155 1.00 92.25 81 GLU A C 1
ATOM 678 O O . GLU A 1 81 ? 16.817 -4.822 -5.347 1.00 92.25 81 GLU A O 1
ATOM 683 N N . LEU A 1 82 ? 14.962 -3.778 -6.043 1.00 93.62 82 LEU A N 1
ATOM 684 C CA . LEU A 1 82 ? 15.544 -3.288 -7.291 1.00 93.62 82 LEU A CA 1
ATOM 685 C C . LEU A 1 82 ? 16.089 -1.876 -7.126 1.00 93.62 82 LEU A C 1
ATOM 687 O O . LEU A 1 82 ? 15.358 -0.984 -6.676 1.00 93.62 82 LEU A O 1
ATOM 691 N N . THR A 1 83 ? 17.302 -1.642 -7.628 1.00 96.06 83 THR A N 1
ATOM 692 C CA . THR A 1 83 ? 17.842 -0.284 -7.741 1.00 96.06 83 THR A CA 1
ATOM 693 C C . THR A 1 83 ? 17.081 0.528 -8.796 1.00 96.06 83 THR A C 1
ATOM 695 O O . THR A 1 83 ? 16.340 -0.007 -9.631 1.00 96.06 83 THR A O 1
ATOM 698 N N . ALA A 1 84 ? 17.241 1.854 -8.776 1.00 96.31 84 ALA A N 1
ATOM 699 C CA . ALA A 1 84 ? 16.647 2.724 -9.794 1.00 96.31 84 ALA A CA 1
ATOM 700 C C . ALA A 1 84 ? 17.138 2.367 -11.210 1.00 96.31 84 ALA A C 1
ATOM 702 O O . ALA A 1 84 ? 16.353 2.375 -12.160 1.00 96.31 84 ALA A O 1
ATOM 703 N N . GLU A 1 85 ? 18.412 1.991 -11.337 1.00 97.19 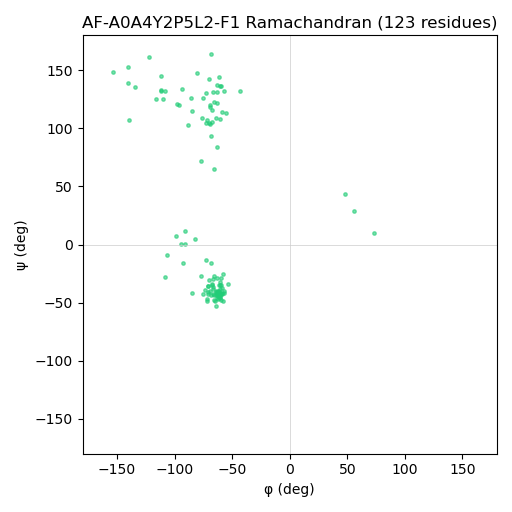85 GLU A N 1
ATOM 704 C CA . GLU A 1 85 ? 19.006 1.578 -12.604 1.00 97.19 85 GLU A CA 1
ATOM 705 C C . GLU A 1 85 ? 18.430 0.241 -13.092 1.00 97.19 85 GLU A C 1
ATOM 707 O O . GLU A 1 85 ? 18.041 0.133 -14.257 1.00 97.19 85 GLU A O 1
ATOM 712 N N . ASP A 1 86 ? 18.267 -0.748 -12.206 1.00 95.81 86 ASP A N 1
ATOM 713 C CA . ASP A 1 86 ? 17.658 -2.037 -12.566 1.00 95.81 86 ASP A CA 1
ATOM 714 C C . ASP A 1 86 ? 16.216 -1.863 -13.042 1.00 95.81 86 ASP A C 1
ATOM 716 O O . ASP A 1 86 ? 15.794 -2.482 -14.022 1.00 95.81 86 ASP A O 1
ATOM 720 N N . LYS A 1 87 ? 15.451 -0.979 -12.386 1.00 95.69 87 LYS A N 1
ATOM 721 C CA . LYS A 1 87 ? 14.080 -0.641 -12.799 1.00 95.69 87 LYS A CA 1
ATOM 722 C 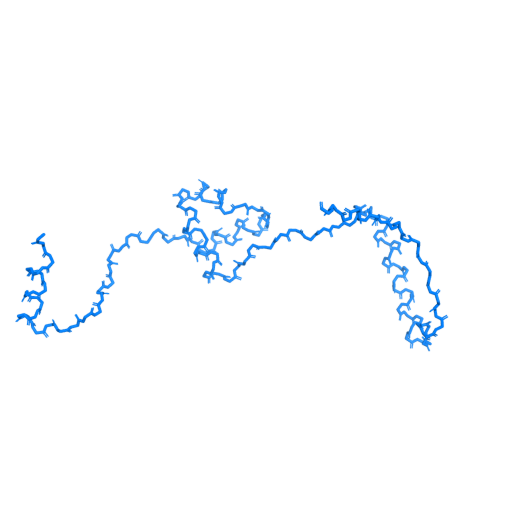C . LYS A 1 87 ? 14.058 -0.054 -14.210 1.00 95.69 87 LYS A C 1
ATOM 724 O O . LYS A 1 87 ? 13.207 -0.442 -15.013 1.00 95.69 87 LYS A O 1
ATOM 729 N N . LEU A 1 88 ? 14.991 0.846 -14.528 1.00 97.38 88 LEU A N 1
ATOM 730 C CA . LEU A 1 88 ? 15.104 1.446 -15.860 1.00 97.38 88 LEU A CA 1
ATOM 731 C C . LEU A 1 88 ? 15.496 0.411 -16.917 1.00 97.38 88 LEU A C 1
ATOM 733 O O . LEU A 1 88 ? 14.818 0.317 -17.941 1.00 97.38 88 LEU A O 1
ATOM 737 N N . LYS A 1 89 ? 16.521 -0.407 -16.649 1.00 96.88 89 LYS A N 1
ATOM 738 C CA . LYS A 1 89 ? 16.964 -1.485 -17.548 1.00 96.88 89 LYS A CA 1
ATOM 739 C C . LYS A 1 89 ? 15.833 -2.471 -17.831 1.00 96.88 89 LYS A C 1
ATOM 741 O O . LYS A 1 89 ? 15.526 -2.737 -18.993 1.00 96.88 89 LYS A O 1
ATOM 746 N N . ARG A 1 90 ? 15.146 -2.944 -16.785 1.00 96.62 90 ARG A N 1
ATOM 747 C CA . ARG A 1 90 ? 13.993 -3.851 -16.912 1.00 96.62 90 ARG A CA 1
ATOM 748 C C . ARG A 1 90 ? 12.865 -3.217 -17.720 1.00 96.62 90 ARG A C 1
ATOM 750 O O . ARG A 1 90 ? 12.339 -3.856 -18.625 1.00 96.62 90 ARG A O 1
ATOM 757 N N . LYS A 1 91 ? 12.509 -1.956 -17.446 1.00 97.31 91 LYS A N 1
ATOM 758 C CA . LYS A 1 91 ? 11.462 -1.242 -18.196 1.00 97.31 91 LYS A CA 1
ATOM 759 C C . LYS A 1 91 ? 11.823 -1.104 -19.677 1.00 97.31 91 LYS A C 1
ATOM 761 O O . LYS A 1 91 ? 10.971 -1.354 -20.525 1.00 97.31 91 LYS A O 1
ATOM 766 N N . ALA A 1 92 ? 13.063 -0.730 -19.988 1.00 97.56 92 ALA A N 1
ATOM 767 C CA . ALA A 1 92 ? 13.536 -0.594 -21.362 1.00 97.56 92 ALA A CA 1
ATOM 768 C C . ALA A 1 92 ? 13.498 -1.935 -22.112 1.00 97.56 92 ALA A C 1
ATOM 770 O O . ALA A 1 92 ? 12.942 -1.997 -23.209 1.00 97.56 92 ALA A O 1
ATOM 771 N N . ALA A 1 93 ? 13.995 -3.010 -21.491 1.00 96.38 93 ALA A N 1
ATOM 772 C CA . ALA A 1 93 ? 13.959 -4.356 -22.057 1.00 96.38 93 ALA A CA 1
ATOM 773 C C . ALA A 1 93 ? 12.518 -4.828 -22.323 1.00 96.38 93 ALA A C 1
ATOM 775 O O . ALA A 1 93 ? 12.206 -5.253 -23.433 1.00 96.38 93 ALA A O 1
ATOM 776 N N . CYS A 1 94 ? 11.608 -4.670 -21.353 1.00 95.56 94 CYS A N 1
ATOM 777 C CA . CYS A 1 94 ? 10.198 -5.032 -21.528 1.00 95.56 94 CYS A CA 1
ATOM 778 C C . CYS A 1 94 ? 9.529 -4.246 -22.664 1.00 95.56 94 CYS A C 1
ATOM 780 O O . CYS A 1 94 ? 8.771 -4.819 -23.444 1.00 95.56 94 CYS A O 1
ATOM 782 N N . LEU A 1 95 ? 9.798 -2.940 -22.779 1.00 96.56 95 LEU A N 1
ATOM 783 C CA . LEU A 1 95 ? 9.238 -2.117 -23.854 1.00 96.56 95 LEU A CA 1
ATOM 784 C C . LEU A 1 95 ? 9.778 -2.515 -25.232 1.00 96.56 95 LEU A C 1
ATOM 786 O O . LEU A 1 95 ? 9.018 -2.477 -26.198 1.00 96.56 95 LEU A O 1
ATOM 790 N N . ALA A 1 96 ? 11.053 -2.895 -25.331 1.00 94.50 96 ALA A N 1
ATOM 791 C CA . ALA A 1 96 ? 11.635 -3.415 -26.566 1.00 94.50 96 ALA A CA 1
ATOM 792 C C . ALA A 1 96 ? 10.970 -4.739 -26.972 1.00 94.50 96 ALA A C 1
ATOM 794 O O . ALA A 1 96 ? 10.382 -4.813 -28.048 1.00 94.50 96 ALA A O 1
ATOM 795 N N . LEU A 1 97 ? 10.919 -5.716 -26.058 1.00 92.75 97 LEU A N 1
ATOM 796 C CA . LEU A 1 97 ? 10.262 -7.007 -26.297 1.00 92.75 97 LEU A CA 1
ATOM 797 C C . LEU A 1 97 ? 8.790 -6.843 -26.693 1.00 92.75 97 LEU A C 1
ATOM 799 O O . LEU A 1 97 ? 8.306 -7.515 -27.599 1.00 92.75 97 LEU A O 1
ATOM 803 N N . PHE A 1 98 ? 8.071 -5.913 -26.060 1.00 93.38 98 PHE A N 1
ATOM 804 C CA . PHE A 1 98 ? 6.675 -5.644 -26.396 1.00 93.38 98 PHE A CA 1
ATOM 805 C C . PHE A 1 98 ? 6.502 -5.022 -27.790 1.00 93.38 98 PHE A C 1
ATOM 807 O O . PHE A 1 98 ? 5.519 -5.307 -28.475 1.00 93.38 98 PHE A O 1
ATOM 814 N N . ARG A 1 99 ? 7.441 -4.173 -28.231 1.00 93.31 99 ARG A N 1
ATOM 815 C CA . ARG A 1 99 ? 7.444 -3.624 -29.599 1.00 93.31 99 ARG A CA 1
ATOM 816 C C . ARG A 1 99 ? 7.702 -4.718 -30.626 1.00 93.31 99 ARG A C 1
ATOM 818 O O . ARG A 1 99 ? 7.010 -4.749 -31.640 1.00 93.31 99 ARG A O 1
ATOM 825 N N . ASP A 1 100 ? 8.648 -5.603 -30.350 1.00 89.56 100 ASP A N 1
ATOM 826 C CA . ASP A 1 100 ? 9.018 -6.680 -31.264 1.00 89.56 100 ASP A CA 1
ATOM 827 C C . ASP A 1 100 ? 7.898 -7.715 -31.370 1.00 89.56 100 ASP A C 1
ATOM 829 O O . ASP A 1 100 ? 7.511 -8.076 -32.477 1.00 89.56 100 ASP A O 1
ATOM 833 N N . GLN A 1 101 ? 7.252 -8.048 -30.249 1.00 91.38 101 GLN A N 1
ATOM 834 C CA . GLN A 1 101 ? 6.065 -8.906 -30.209 1.00 91.38 101 GLN A CA 1
ATOM 835 C C . GLN A 1 101 ? 4.874 -8.362 -31.016 1.00 91.38 101 GLN A C 1
ATOM 837 O O . GLN A 1 101 ? 4.035 -9.126 -31.491 1.00 91.38 101 GLN A O 1
ATOM 842 N N . ARG A 1 102 ? 4.756 -7.036 -31.171 1.00 89.00 102 ARG A N 1
ATOM 843 C CA . ARG A 1 102 ? 3.719 -6.431 -32.026 1.00 89.00 102 ARG A CA 1
ATOM 844 C C . ARG A 1 102 ? 4.047 -6.521 -33.513 1.00 89.00 102 ARG A C 1
ATOM 846 O O . ARG A 1 102 ? 3.125 -6.481 -34.322 1.00 89.00 102 ARG A O 1
ATOM 853 N N . LYS A 1 103 ? 5.330 -6.578 -33.867 1.00 88.38 103 LYS A N 1
ATOM 854 C CA . LYS A 1 103 ? 5.785 -6.679 -35.259 1.00 88.38 103 LYS A CA 1
ATOM 855 C C . LYS A 1 103 ? 5.792 -8.129 -35.731 1.00 88.38 103 LYS A C 1
ATOM 857 O O . LYS A 1 103 ? 5.363 -8.408 -36.843 1.00 88.38 103 LYS A O 1
ATOM 862 N N . GLU A 1 104 ? 6.242 -9.038 -34.875 1.00 85.81 104 GLU A N 1
ATOM 863 C CA . GLU A 1 104 ? 6.344 -10.470 -35.140 1.00 85.81 104 GLU A CA 1
ATOM 864 C C . GLU A 1 104 ? 5.942 -11.271 -33.898 1.00 85.81 104 GLU A C 1
ATOM 866 O O . GLU A 1 104 ? 6.121 -10.816 -32.774 1.00 85.81 104 GLU A O 1
ATOM 871 N N . LYS A 1 105 ? 5.441 -12.499 -34.073 1.00 85.88 105 LYS A N 1
ATOM 872 C CA . LYS A 1 105 ? 5.097 -13.390 -32.952 1.00 85.88 105 LYS A CA 1
ATOM 873 C C . LYS A 1 105 ? 6.353 -14.022 -32.339 1.00 85.88 105 LYS A C 1
ATOM 875 O O . LYS A 1 105 ? 6.623 -15.204 -32.534 1.00 85.88 105 LYS A O 1
ATOM 880 N N . ILE A 1 106 ? 7.146 -13.231 -31.619 1.00 87.25 106 ILE A N 1
ATOM 881 C CA . ILE A 1 106 ? 8.414 -13.682 -31.030 1.00 87.25 106 ILE A CA 1
ATOM 882 C C . ILE A 1 106 ? 8.211 -14.733 -29.932 1.00 87.25 106 ILE A C 1
ATOM 884 O O . ILE A 1 106 ? 9.051 -15.614 -29.786 1.00 87.25 106 ILE A O 1
ATOM 888 N N . VAL A 1 107 ? 7.085 -14.698 -29.207 1.00 86.44 107 VAL A N 1
ATOM 889 C CA . VAL A 1 107 ? 6.789 -15.673 -28.134 1.00 86.44 107 VAL A CA 1
ATOM 890 C C . VAL A 1 107 ? 6.717 -17.114 -28.631 1.00 86.44 107 VAL A C 1
ATOM 892 O O . VAL A 1 107 ? 7.145 -18.008 -27.914 1.00 86.44 107 VAL A O 1
ATOM 895 N N . ASP A 1 108 ? 6.263 -17.332 -29.869 1.00 89.19 108 ASP A N 1
ATOM 896 C CA . ASP A 1 108 ? 6.132 -18.674 -30.453 1.00 89.19 108 ASP A CA 1
ATOM 897 C C . ASP A 1 108 ? 7.503 -19.288 -30.797 1.00 89.19 108 ASP A C 1
ATOM 899 O O . ASP A 1 108 ? 7.608 -20.480 -31.077 1.00 89.19 108 ASP A O 1
ATOM 903 N N . ARG A 1 109 ? 8.564 -18.469 -30.802 1.00 89.88 109 ARG A N 1
ATOM 904 C CA . ARG A 1 109 ? 9.937 -18.864 -31.152 1.00 89.88 109 ARG A CA 1
ATOM 905 C C . ARG A 1 109 ? 10.865 -18.959 -29.938 1.00 89.88 109 ARG A C 1
ATOM 907 O O . ARG A 1 109 ? 11.999 -19.407 -30.087 1.00 89.88 109 ARG A O 1
ATOM 914 N N . ILE A 1 110 ? 10.429 -18.509 -28.760 1.00 90.31 110 ILE A N 1
ATOM 915 C CA . ILE A 1 110 ? 11.261 -18.484 -27.553 1.00 90.31 110 ILE A CA 1
ATOM 916 C C . ILE A 1 110 ? 11.185 -19.839 -26.845 1.00 90.31 110 ILE A C 1
ATOM 918 O O . ILE A 1 110 ? 10.110 -20.310 -26.487 1.00 90.31 110 ILE A O 1
ATOM 922 N N . VAL A 1 111 ? 12.352 -20.428 -26.585 1.00 91.00 111 VAL A N 1
ATOM 923 C CA . VAL A 1 111 ? 12.517 -21.582 -25.694 1.00 91.00 111 VAL A CA 1
ATOM 924 C C . VAL A 1 111 ? 13.247 -21.099 -24.444 1.00 91.00 111 VAL A C 1
ATOM 926 O O . VAL A 1 111 ? 14.317 -20.502 -24.551 1.00 91.00 111 VAL A O 1
ATOM 929 N N . THR A 1 112 ? 12.672 -21.330 -23.263 1.00 92.19 112 THR A N 1
ATOM 930 C CA . THR A 1 112 ? 13.267 -20.949 -21.971 1.00 92.19 112 THR A CA 1
ATOM 931 C C . THR A 1 112 ? 13.679 -22.178 -21.174 1.00 92.19 112 THR A C 1
ATOM 933 O O . THR A 1 112 ? 12.970 -23.182 -21.179 1.00 92.19 112 THR A O 1
ATOM 936 N N . TYR A 1 113 ? 14.780 -22.069 -20.438 1.00 92.56 113 TYR A N 1
ATOM 937 C CA . TYR A 1 113 ? 15.251 -23.076 -19.493 1.00 92.56 113 TYR A CA 1
ATOM 938 C C . TYR A 1 113 ? 15.651 -22.374 -18.191 1.00 92.56 113 TYR A C 1
AT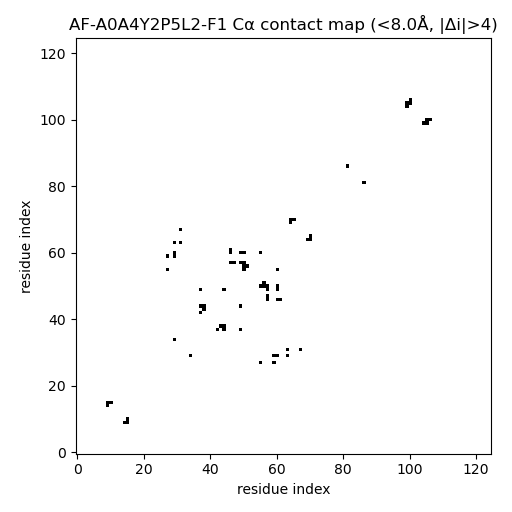OM 940 O O . TYR A 1 113 ? 16.289 -21.323 -18.248 1.00 92.56 113 TYR A O 1
ATOM 948 N N . ASP A 1 114 ? 15.244 -22.928 -17.049 1.00 91.31 114 ASP A N 1
ATOM 949 C CA . ASP A 1 114 ? 15.593 -22.436 -15.713 1.00 91.31 114 ASP A CA 1
ATOM 950 C C . ASP A 1 114 ? 15.862 -23.624 -14.784 1.00 91.31 114 ASP A C 1
ATOM 952 O O . ASP A 1 114 ? 15.153 -24.635 -14.834 1.00 91.31 114 ASP A O 1
ATOM 956 N N . GLU A 1 115 ? 16.894 -23.512 -13.954 1.00 90.94 115 GLU A N 1
ATOM 957 C CA . GLU A 1 115 ? 17.309 -24.574 -13.041 1.00 90.94 115 GLU A CA 1
ATOM 958 C C . GLU A 1 115 ? 16.700 -24.331 -11.662 1.00 90.94 115 GLU A C 1
ATOM 960 O O . GLU A 1 115 ? 16.964 -23.316 -11.022 1.00 90.94 115 GLU A O 1
ATOM 965 N N . ASN A 1 116 ? 15.899 -25.282 -11.174 1.00 83.69 116 ASN A N 1
ATOM 966 C CA . ASN A 1 116 ? 15.324 -25.207 -9.835 1.00 83.69 116 ASN A CA 1
ATOM 967 C C . ASN A 1 116 ? 15.927 -26.278 -8.916 1.00 83.69 116 ASN A C 1
ATOM 969 O O . ASN A 1 116 ? 15.986 -27.457 -9.267 1.00 83.69 116 ASN A O 1
ATOM 973 N N . MET A 1 117 ? 16.337 -25.874 -7.713 1.00 78.38 117 MET A N 1
ATOM 974 C CA . MET A 1 117 ? 16.875 -26.778 -6.695 1.00 78.38 117 MET A CA 1
ATOM 975 C C . MET A 1 117 ? 15.728 -27.565 -6.044 1.00 78.38 117 MET A C 1
ATOM 977 O O . MET A 1 117 ? 14.931 -27.017 -5.283 1.00 78.38 117 MET A O 1
ATOM 981 N N . GLY A 1 118 ? 15.638 -28.865 -6.331 1.00 72.44 118 GLY A N 1
ATOM 982 C CA . GLY A 1 118 ? 14.657 -29.752 -5.704 1.00 72.44 118 GLY A CA 1
ATOM 983 C C . GLY A 1 118 ? 14.960 -29.982 -4.220 1.00 72.44 118 GLY A C 1
ATOM 984 O O . GLY A 1 118 ? 16.003 -30.529 -3.871 1.00 72.44 118 GLY A O 1
ATOM 985 N N . VAL A 1 119 ? 14.034 -29.610 -3.333 1.00 72.50 119 VAL A N 1
ATOM 986 C CA . VAL A 1 119 ? 14.077 -29.989 -1.911 1.00 72.50 119 VAL A CA 1
ATOM 987 C C . VAL A 1 119 ? 13.447 -31.373 -1.733 1.00 72.50 119 VAL A C 1
ATOM 989 O O . VAL A 1 119 ? 12.249 -31.547 -1.947 1.00 72.50 1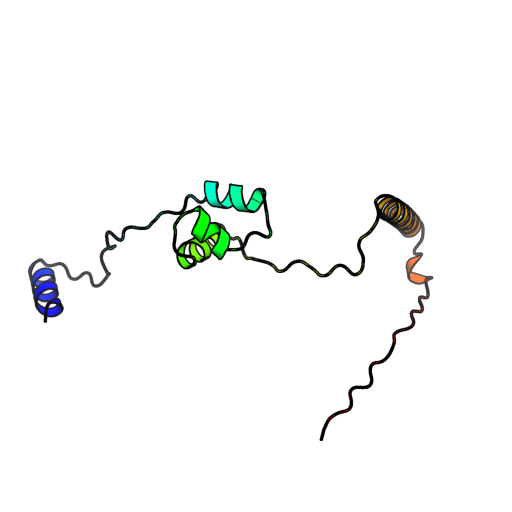19 VAL A O 1
ATOM 992 N N . LEU A 1 120 ? 14.249 -32.366 -1.329 1.00 68.31 120 LEU A N 1
ATOM 993 C CA . LEU A 1 120 ? 13.770 -33.709 -0.983 1.00 68.31 120 LEU A CA 1
ATOM 994 C C . LEU A 1 120 ? 12.973 -33.650 0.329 1.00 68.31 120 LEU A C 1
ATOM 996 O O . LEU A 1 120 ? 13.550 -33.554 1.412 1.00 68.31 120 LEU A O 1
ATOM 1000 N N . GLN A 1 121 ? 11.643 -33.723 0.250 1.00 57.19 121 GLN A N 1
ATOM 1001 C CA . GLN A 1 121 ? 10.817 -33.963 1.431 1.00 57.19 121 GLN A CA 1
ATOM 1002 C C . GLN A 1 121 ? 10.972 -35.427 1.851 1.00 57.19 121 GLN A C 1
ATOM 1004 O O . GLN A 1 121 ? 10.427 -36.333 1.221 1.00 57.19 121 GLN A O 1
ATOM 1009 N N . GLN A 1 122 ? 11.729 -35.668 2.922 1.00 52.16 122 GLN A N 1
ATOM 1010 C CA . GLN A 1 122 ? 11.671 -36.945 3.624 1.00 52.16 122 GLN A CA 1
ATOM 1011 C C . GLN A 1 122 ? 10.294 -37.048 4.285 1.00 52.16 122 GLN A C 1
ATOM 1013 O O . GLN A 1 122 ? 10.022 -36.375 5.281 1.00 52.16 122 GLN A O 1
ATOM 1018 N N . TYR A 1 123 ? 9.415 -37.872 3.717 1.00 44.75 123 TYR A N 1
ATOM 1019 C CA . TYR A 1 123 ? 8.214 -38.324 4.407 1.00 44.75 123 TYR A CA 1
ATOM 1020 C C . TYR A 1 123 ? 8.664 -39.074 5.665 1.00 44.75 123 TYR A C 1
ATOM 1022 O O . TYR A 1 123 ? 9.234 -40.161 5.577 1.00 44.75 123 TYR A O 1
ATOM 1030 N N . LYS A 1 124 ? 8.461 -38.470 6.841 1.00 46.84 124 LYS A N 1
ATOM 1031 C CA . LYS A 1 124 ? 8.523 -39.206 8.105 1.00 46.84 124 LYS A CA 1
ATOM 1032 C C . LYS A 1 124 ? 7.332 -40.162 8.128 1.00 46.84 124 LYS A C 1
ATOM 1034 O O . LYS A 1 124 ? 6.192 -39.702 8.074 1.00 46.84 124 LYS A O 1
ATOM 1039 N N . SER A 1 125 ? 7.637 -41.459 8.140 1.00 52.94 125 SER A N 1
ATOM 1040 C CA . SER A 1 125 ? 6.692 -42.526 8.475 1.00 52.94 125 SER A CA 1
ATOM 1041 C C . SER A 1 125 ? 6.337 -42.506 9.956 1.00 52.94 125 SER A C 1
ATOM 1043 O O . SER A 1 125 ? 7.124 -41.939 10.750 1.00 52.94 125 SER A O 1
#